Protein AF-A0A6J4VQL7-F1 (afdb_monomer)

Radius of gyration: 18.16 Å; Cα contacts (8 Å, |Δi|>4): 84; chains: 1; bounding box: 58×35×29 Å

Secondary structure (DSSP, 8-state):
--------PPPPGGGG---S-EEEEEETT-SSS-GGGGTTGGGT-SSEEEEEETT--TTHHHHSHHHHHHHHHHHHT-

Foldseek 3Di:
DPPDPPPPPDDDLLVQADADADEAEDECQEPPDHPCVVPCVCVRYVRYDYHYDPHAYPVNCVVPVVVVVVVVCVSVVD

Sequence (78 aa):
DPRSSAVERAPNPAAFIVHVPTLVIWGERDGALLSGNLDGLDAYVPDLRVERIPDGSHWVIHEQPARINALIREFIGR

InterPro domains:
  IPR029058 Alpha/Beta hydrolase fold [G3DSA:3.40.50.1820] (3-78)
  IPR029058 Alpha/Beta hydrolase fold [SSF53474] (18-77)

pLDDT: mean 91.43, std 13.37, range [44.44, 98.69]

Structure (mmCIF, N/CA/C/O backbone):
data_AF-A0A6J4VQL7-F1
#
_entry.id   AF-A0A6J4VQL7-F1
#
loop_
_atom_site.group_PDB
_atom_site.id
_atom_site.type_symbol
_atom_site.label_atom_id
_atom_site.label_alt_id
_atom_site.label_comp_id
_atom_site.label_asym_id
_atom_site.label_entity_id
_atom_site.label_seq_id
_atom_site.pdbx_PDB_ins_code
_atom_site.Cartn_x
_atom_site.Cartn_y
_atom_site.Cartn_z
_atom_site.occupancy
_atom_site.B_iso_or_equiv
_atom_site.auth_seq_id
_atom_site.auth_comp_id
_atom_site.auth_asym_id
_atom_site.auth_atom_id
_atom_site.pdbx_PDB_model_num
ATOM 1 N N . ASP A 1 1 ? 45.640 -18.920 17.595 1.00 50.00 1 ASP A N 1
ATOM 2 C CA . ASP A 1 1 ? 44.247 -18.731 18.021 1.00 50.00 1 ASP A CA 1
ATOM 3 C C . ASP A 1 1 ? 43.332 -19.114 16.859 1.00 50.00 1 ASP A C 1
ATOM 5 O O . ASP A 1 1 ? 43.328 -18.392 15.861 1.00 50.00 1 ASP A O 1
ATOM 9 N N . PRO A 1 2 ? 42.700 -20.302 16.866 1.00 44.44 2 PRO A N 1
ATOM 10 C CA . PRO A 1 2 ? 41.799 -20.685 15.792 1.00 44.44 2 PRO A CA 1
ATOM 11 C C . PRO A 1 2 ? 40.533 -19.841 15.936 1.00 44.44 2 PRO A C 1
ATOM 13 O O . PRO A 1 2 ? 39.720 -20.058 16.830 1.00 44.44 2 PRO A O 1
ATOM 16 N N . ARG A 1 3 ? 40.399 -18.836 15.064 1.00 51.56 3 ARG A N 1
ATOM 17 C CA . ARG A 1 3 ? 39.218 -17.975 15.001 1.00 51.56 3 ARG A CA 1
ATOM 18 C C . ARG A 1 3 ? 37.971 -18.849 14.909 1.00 51.56 3 ARG A C 1
ATOM 20 O O . ARG A 1 3 ? 37.815 -19.616 13.963 1.00 51.56 3 ARG A O 1
ATOM 27 N N . 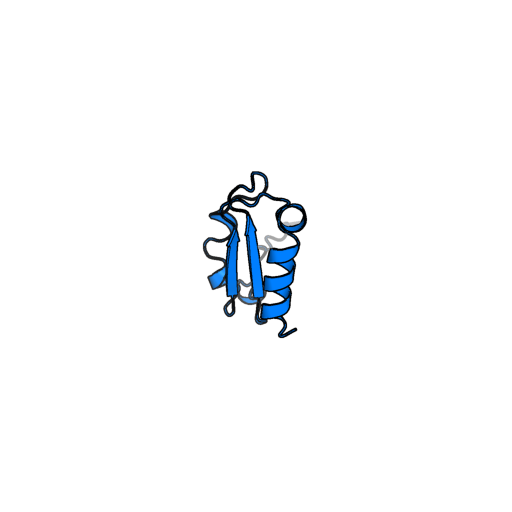SER A 1 4 ? 37.125 -18.704 15.922 1.00 56.97 4 SER A N 1
ATOM 28 C CA . SER A 1 4 ? 35.798 -19.292 16.043 1.00 56.97 4 SER A CA 1
ATOM 29 C C . SER A 1 4 ? 35.033 -19.207 14.721 1.00 56.97 4 SER A C 1
ATOM 31 O O . SER A 1 4 ? 34.699 -18.119 14.253 1.00 56.97 4 SER A O 1
ATOM 33 N N . SER A 1 5 ? 34.745 -20.361 14.120 1.00 57.59 5 SER A N 1
ATOM 34 C CA . SER A 1 5 ? 33.780 -20.505 13.034 1.00 57.59 5 SER A CA 1
ATOM 35 C C . SER A 1 5 ? 32.367 -20.508 13.621 1.00 57.59 5 SER A C 1
ATOM 37 O O . SER A 1 5 ? 31.667 -21.522 13.596 1.00 57.59 5 SER A O 1
ATOM 39 N N . ALA A 1 6 ? 31.953 -19.386 14.206 1.00 61.50 6 ALA A N 1
ATOM 40 C CA . ALA A 1 6 ? 30.550 -19.174 14.513 1.00 61.50 6 ALA A CA 1
ATOM 41 C C . ALA A 1 6 ? 29.827 -18.942 13.184 1.00 61.50 6 ALA A C 1
ATOM 43 O O . ALA A 1 6 ? 29.878 -17.856 12.615 1.00 61.50 6 ALA A O 1
ATOM 44 N N . VAL A 1 7 ? 29.195 -19.993 12.661 1.00 63.59 7 VAL A N 1
ATOM 45 C CA . VAL A 1 7 ? 28.154 -19.847 11.645 1.00 63.59 7 VAL A CA 1
ATOM 46 C C . VAL A 1 7 ? 27.086 -18.954 12.267 1.00 63.59 7 VAL A C 1
ATOM 48 O O . VAL A 1 7 ? 26.392 -19.372 13.196 1.00 63.59 7 VAL A O 1
ATOM 51 N N . GLU A 1 8 ? 27.002 -17.710 11.809 1.00 66.94 8 GLU A N 1
ATOM 52 C CA . GLU A 1 8 ? 25.926 -16.799 12.173 1.00 66.94 8 GLU A CA 1
ATOM 53 C C . GLU A 1 8 ? 24.621 -17.458 11.720 1.00 66.94 8 GLU A C 1
ATOM 55 O O . GLU A 1 8 ? 24.359 -17.620 10.527 1.00 66.94 8 GLU A O 1
ATOM 60 N N . ARG A 1 9 ? 23.853 -17.990 12.680 1.00 72.25 9 ARG A N 1
ATOM 61 C CA . ARG A 1 9 ? 22.571 -18.629 12.383 1.00 72.25 9 ARG A CA 1
ATOM 62 C C . ARG A 1 9 ? 21.692 -17.585 11.711 1.00 72.25 9 ARG A C 1
ATOM 64 O O . ARG A 1 9 ? 21.425 -16.546 12.310 1.00 72.25 9 ARG A O 1
ATOM 71 N N . ALA A 1 10 ? 21.233 -17.890 10.499 1.00 73.12 10 ALA A N 1
ATOM 72 C CA . ALA A 1 10 ? 20.246 -17.066 9.823 1.00 73.12 10 ALA A CA 1
ATOM 73 C C . ALA A 1 10 ? 19.057 -16.808 10.773 1.00 73.12 10 ALA A C 1
ATOM 75 O O . ALA A 1 10 ? 18.647 -17.727 11.497 1.00 73.12 10 ALA A O 1
ATOM 76 N N . PRO A 1 11 ? 18.529 -15.574 10.814 1.00 77.25 11 PRO A N 1
ATOM 77 C CA . PRO A 1 11 ? 17.428 -15.233 11.700 1.00 77.25 11 PRO A CA 1
ATOM 78 C C . PRO A 1 11 ? 16.209 -16.114 11.407 1.00 77.25 11 PRO A C 1
ATOM 80 O O . PRO A 1 11 ? 15.935 -16.468 10.261 1.00 77.25 11 PRO A O 1
ATOM 83 N N . ASN A 1 12 ? 15.481 -16.481 12.463 1.00 84.00 12 ASN A N 1
ATOM 84 C CA . ASN A 1 12 ? 14.250 -17.256 12.351 1.00 84.00 12 ASN A CA 1
ATOM 85 C C . ASN A 1 12 ? 13.223 -16.471 11.506 1.00 84.00 12 ASN A C 1
ATOM 87 O O . ASN A 1 12 ? 12.840 -15.385 11.938 1.00 84.00 12 ASN A O 1
ATOM 91 N N . PRO A 1 13 ? 12.726 -17.000 10.369 1.00 81.56 13 PRO A N 1
ATOM 92 C CA . PRO A 1 13 ? 11.725 -16.323 9.542 1.00 81.56 13 PRO A CA 1
ATOM 93 C C . PRO A 1 13 ? 10.464 -15.913 10.311 1.00 81.56 13 PRO A C 1
ATOM 95 O O . PRO A 1 13 ? 9.877 -14.874 10.024 1.00 81.56 13 PRO A O 1
ATOM 98 N N . ALA A 1 14 ? 10.091 -16.679 11.343 1.00 86.44 14 ALA A N 1
ATOM 99 C CA . ALA A 1 14 ? 8.952 -16.359 12.199 1.00 86.44 14 ALA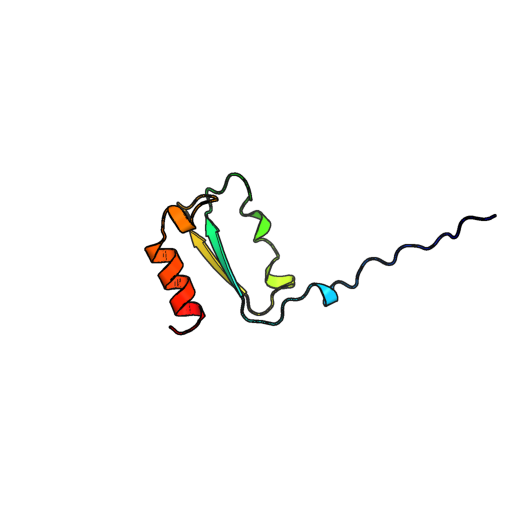 A CA 1
ATOM 100 C C . ALA A 1 14 ? 9.121 -15.033 12.965 1.00 86.44 14 ALA A C 1
ATOM 102 O O . ALA A 1 14 ? 8.132 -14.440 13.381 1.00 86.44 14 ALA A O 1
ATOM 103 N N . ALA A 1 15 ? 10.355 -14.546 13.140 1.00 89.31 15 ALA A N 1
ATOM 104 C CA . ALA A 1 15 ? 10.623 -13.261 13.783 1.00 89.31 15 ALA A CA 1
ATOM 105 C C . ALA A 1 15 ? 10.233 -12.050 12.914 1.00 89.31 15 ALA A C 1
ATOM 107 O O . ALA A 1 15 ? 10.229 -10.931 13.417 1.00 89.31 15 ALA A O 1
ATOM 108 N N . PHE A 1 16 ? 9.910 -12.261 11.633 1.00 92.88 16 PHE A N 1
ATOM 109 C CA . PHE A 1 16 ? 9.537 -11.202 10.690 1.00 92.88 16 PHE A CA 1
ATOM 110 C C . PHE A 1 16 ? 8.032 -11.148 10.393 1.00 92.88 16 PHE A C 1
ATOM 112 O O . PHE A 1 16 ? 7.618 -10.391 9.520 1.00 92.88 16 PHE A O 1
ATOM 119 N N . ILE A 1 17 ? 7.212 -11.941 11.093 1.00 96.69 17 ILE A N 1
ATOM 120 C CA . ILE 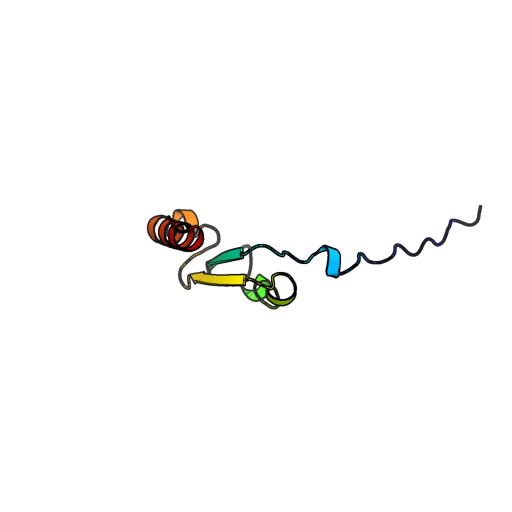A 1 17 ? 5.762 -11.957 10.876 1.00 96.69 17 ILE A CA 1
ATOM 121 C C . ILE A 1 17 ? 5.093 -10.782 11.601 1.00 96.69 17 ILE A C 1
ATOM 123 O O . ILE A 1 17 ? 5.293 -10.575 12.799 1.00 96.69 17 ILE A O 1
ATOM 127 N N . VAL A 1 18 ? 4.251 -10.037 10.883 1.00 97.12 18 VAL A N 1
ATOM 128 C CA . VAL A 1 18 ? 3.417 -8.956 11.425 1.00 97.12 18 VAL A CA 1
ATOM 129 C C . VAL A 1 18 ? 2.018 -9.501 11.704 1.00 97.12 18 VAL A C 1
ATOM 131 O O . VAL A 1 18 ? 1.278 -9.832 10.786 1.00 97.12 18 VAL A O 1
ATOM 134 N N . HIS A 1 19 ? 1.645 -9.595 12.983 1.00 96.88 19 HIS A N 1
ATOM 135 C CA . HIS A 1 19 ? 0.383 -10.218 13.418 1.00 96.88 19 HIS A CA 1
ATOM 136 C C . HIS A 1 19 ? -0.801 -9.255 13.582 1.00 96.88 19 HIS A C 1
ATOM 138 O O . HIS A 1 19 ? -1.881 -9.681 13.985 1.00 96.88 19 HIS A O 1
ATOM 144 N N . VAL A 1 20 ? -0.602 -7.963 13.332 1.00 97.75 20 VAL A N 1
ATOM 145 C CA . VAL A 1 20 ? -1.669 -6.958 13.419 1.00 97.75 20 VAL A CA 1
ATOM 146 C C . VAL A 1 20 ? -2.256 -6.689 12.033 1.00 97.75 20 VAL A C 1
ATOM 148 O O . VAL A 1 20 ? -1.509 -6.781 11.051 1.00 97.75 20 VAL A O 1
ATOM 151 N N . PRO A 1 21 ? -3.548 -6.311 11.940 1.00 98.25 21 PRO A N 1
ATOM 152 C CA . PRO A 1 21 ? -4.124 -5.856 10.683 1.00 98.25 21 PRO A CA 1
ATOM 153 C C . PRO A 1 21 ? -3.238 -4.779 10.063 1.00 98.25 21 PRO A C 1
ATOM 155 O O . PRO A 1 21 ? -2.817 -3.844 10.752 1.00 98.25 21 PRO A O 1
ATOM 158 N N . THR A 1 22 ? -2.955 -4.901 8.770 1.00 98.56 22 THR A N 1
ATOM 159 C CA . THR A 1 22 ? -2.047 -3.999 8.058 1.00 98.56 22 THR A CA 1
ATOM 160 C C . THR A 1 22 ? -2.659 -3.562 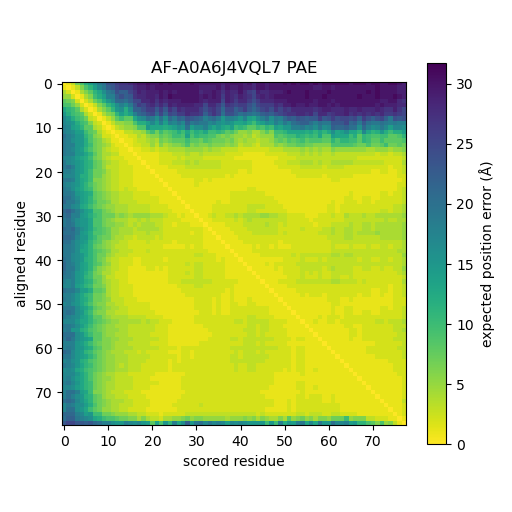6.735 1.00 98.56 22 THR A C 1
ATOM 162 O O . THR A 1 22 ? -3.010 -4.383 5.891 1.00 98.56 22 THR A O 1
ATOM 165 N N . LEU A 1 23 ? -2.737 -2.247 6.532 1.00 98.69 23 LEU A N 1
ATOM 166 C CA . LEU A 1 23 ? -3.078 -1.635 5.253 1.00 98.69 23 LEU A CA 1
ATOM 167 C C . LEU A 1 23 ? -1.807 -1.112 4.578 1.00 98.69 23 LEU A C 1
ATOM 169 O O . LEU A 1 23 ? -1.111 -0.266 5.137 1.00 98.69 23 LEU A O 1
ATOM 173 N N . VAL A 1 24 ? -1.552 -1.557 3.350 1.00 98.50 24 VAL A N 1
ATOM 174 C CA . VAL A 1 24 ? -0.526 -1.000 2.460 1.00 98.50 24 VAL A CA 1
ATOM 175 C C . VAL A 1 24 ? -1.215 -0.245 1.334 1.00 98.50 24 VAL A C 1
ATOM 177 O O . VAL A 1 24 ? -2.010 -0.828 0.606 1.00 98.50 24 VAL A O 1
ATOM 180 N N . ILE A 1 25 ? -0.900 1.040 1.166 1.00 98.56 25 ILE A N 1
ATOM 181 C CA . ILE A 1 25 ? -1.384 1.847 0.039 1.00 98.56 25 ILE A CA 1
ATOM 182 C C . ILE A 1 25 ? -0.199 2.159 -0.874 1.00 98.56 25 ILE A C 1
ATOM 184 O O . ILE A 1 25 ? 0.807 2.681 -0.396 1.00 98.56 25 ILE A O 1
ATOM 188 N N . TRP A 1 26 ? -0.299 1.841 -2.167 1.00 98.56 26 TRP A N 1
ATOM 189 C CA . TRP A 1 26 ? 0.845 1.859 -3.084 1.00 98.56 26 TRP A CA 1
ATOM 190 C C . TRP A 1 26 ? 0.548 2.571 -4.404 1.00 98.56 26 TRP A C 1
ATOM 192 O O . TRP A 1 26 ? -0.420 2.236 -5.084 1.00 98.56 26 TRP A O 1
ATOM 202 N N . GLY A 1 27 ? 1.406 3.512 -4.801 1.00 98.38 27 GLY A N 1
ATOM 203 C CA . GLY A 1 27 ? 1.377 4.130 -6.128 1.00 98.38 27 GLY A CA 1
ATOM 204 C C . GLY A 1 27 ? 2.072 3.258 -7.174 1.00 98.38 27 GLY A C 1
ATOM 205 O O . GLY A 1 27 ? 3.257 2.968 -7.049 1.00 98.38 27 GLY A O 1
ATOM 206 N N . GLU A 1 28 ? 1.374 2.826 -8.225 1.00 98.19 28 GLU A N 1
ATOM 207 C CA . GLU A 1 28 ? 1.966 1.915 -9.225 1.00 98.19 28 GLU A CA 1
ATOM 208 C C . GLU A 1 28 ? 2.873 2.615 -10.250 1.00 98.19 28 GLU A C 1
ATOM 210 O O . GLU A 1 28 ? 3.542 1.949 -11.038 1.00 98.19 28 GLU A O 1
ATOM 215 N N . ARG A 1 29 ? 2.949 3.951 -10.214 1.00 97.75 29 ARG A N 1
ATOM 216 C CA . ARG A 1 29 ? 3.930 4.758 -10.958 1.00 97.75 29 ARG A CA 1
ATOM 217 C C . ARG A 1 29 ? 5.122 5.172 -10.091 1.00 97.75 29 ARG A C 1
ATOM 219 O O . ARG A 1 29 ? 5.845 6.101 -10.451 1.00 97.75 29 ARG A O 1
ATOM 226 N N . ASP A 1 30 ? 5.312 4.538 -8.934 1.00 97.81 30 ASP A N 1
ATOM 227 C CA . ASP A 1 30 ? 6.479 4.760 -8.084 1.00 97.81 30 ASP A CA 1
ATOM 228 C C . ASP A 1 30 ? 7.766 4.312 -8.806 1.00 97.81 30 ASP A C 1
ATOM 230 O O . ASP A 1 30 ? 7.956 3.141 -9.136 1.00 97.81 30 ASP A O 1
ATOM 234 N N . GLY A 1 31 ? 8.640 5.282 -9.091 1.00 96.06 31 GLY A N 1
ATOM 235 C CA . GLY A 1 31 ? 9.945 5.056 -9.716 1.00 96.06 31 GLY A CA 1
ATOM 236 C C . GLY A 1 31 ? 11.090 4.825 -8.724 1.00 96.06 31 GLY A C 1
ATOM 237 O O . GLY A 1 31 ? 12.205 4.542 -9.154 1.00 96.06 31 GLY A O 1
ATOM 238 N N . ALA A 1 32 ? 10.842 4.972 -7.422 1.00 97.06 32 ALA A N 1
ATOM 239 C CA . ALA A 1 32 ? 11.806 4.742 -6.350 1.00 97.06 32 ALA A CA 1
ATOM 240 C C . ALA A 1 32 ? 11.640 3.346 -5.732 1.00 97.06 32 ALA A C 1
ATOM 242 O O . ALA A 1 32 ? 12.629 2.641 -5.539 1.00 97.06 32 ALA A O 1
ATOM 243 N N . LEU A 1 33 ? 10.400 2.933 -5.454 1.00 95.94 33 LEU A N 1
ATOM 244 C CA . LEU A 1 33 ? 10.054 1.603 -4.958 1.00 95.94 33 LEU A CA 1
ATOM 245 C C . LEU A 1 33 ? 9.109 0.921 -5.950 1.00 95.94 33 LEU A C 1
ATOM 247 O O . LEU A 1 33 ? 7.962 1.320 -6.124 1.00 95.94 33 LEU A O 1
ATOM 251 N N . LEU A 1 34 ? 9.593 -0.131 -6.606 1.00 95.94 34 LEU A N 1
ATOM 252 C CA . LEU A 1 34 ? 8.818 -0.824 -7.632 1.00 95.94 34 LEU A CA 1
ATOM 253 C C . LEU A 1 34 ? 7.709 -1.682 -7.012 1.00 95.94 34 LEU A C 1
ATOM 255 O O . LEU A 1 34 ? 7.859 -2.225 -5.916 1.00 95.94 34 LEU A O 1
ATOM 259 N N . SER A 1 35 ? 6.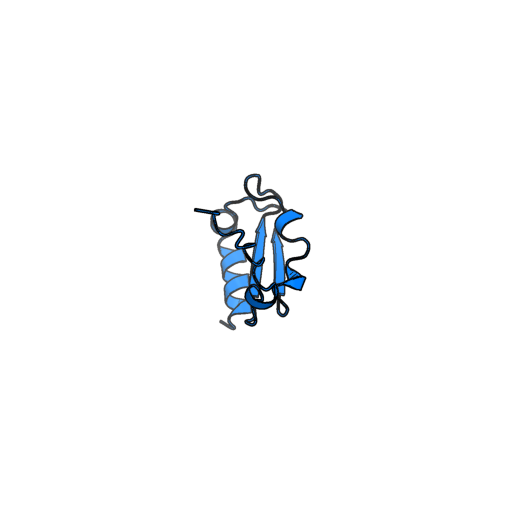616 -1.871 -7.756 1.00 94.81 35 SER A N 1
ATOM 260 C CA . SER A 1 35 ? 5.446 -2.650 -7.322 1.00 94.81 35 SER A CA 1
ATOM 261 C C . SER A 1 35 ? 5.747 -4.119 -7.002 1.00 94.81 35 SER A C 1
ATOM 263 O O . SER A 1 35 ? 4.977 -4.733 -6.268 1.00 94.81 35 SER A O 1
ATOM 265 N N . GLY A 1 36 ? 6.879 -4.657 -7.471 1.00 96.12 36 GLY A N 1
ATOM 266 C CA . GLY A 1 36 ? 7.367 -5.987 -7.090 1.00 96.12 36 GLY A CA 1
ATOM 267 C C . GLY A 1 36 ? 7.653 -6.138 -5.590 1.00 96.12 36 GLY A C 1
ATOM 268 O O . GLY A 1 36 ? 7.674 -7.250 -5.083 1.00 96.12 36 GLY A O 1
ATOM 269 N N . ASN A 1 37 ? 7.790 -5.036 -4.841 1.00 95.62 37 ASN A N 1
ATOM 270 C CA . ASN A 1 37 ? 7.889 -5.075 -3.377 1.00 95.62 37 ASN A CA 1
ATOM 271 C C . ASN A 1 37 ? 6.597 -5.550 -2.687 1.00 95.62 37 ASN A C 1
ATOM 273 O O . ASN A 1 37 ? 6.611 -5.832 -1.491 1.00 95.62 37 ASN A O 1
ATOM 277 N N . LEU A 1 38 ? 5.478 -5.605 -3.414 1.00 96.94 38 LEU A N 1
ATOM 278 C CA . LEU A 1 38 ? 4.214 -6.139 -2.912 1.00 96.94 38 LEU A CA 1
ATOM 279 C C . LEU A 1 38 ? 4.135 -7.666 -3.054 1.00 96.94 38 LEU A C 1
ATOM 281 O O . LEU A 1 38 ? 3.290 -8.290 -2.412 1.00 96.94 38 LEU A O 1
ATOM 285 N N . ASP A 1 39 ? 4.986 -8.266 -3.888 1.00 96.56 39 ASP A N 1
ATOM 286 C CA . ASP A 1 39 ? 4.936 -9.692 -4.188 1.00 96.56 39 ASP A CA 1
ATOM 287 C C . ASP A 1 39 ? 5.438 -10.505 -2.984 1.00 96.56 39 ASP A C 1
ATOM 289 O O . ASP A 1 39 ? 6.558 -10.328 -2.507 1.00 96.56 39 ASP A O 1
ATOM 293 N N . GLY A 1 40 ? 4.594 -11.409 -2.479 1.00 95.06 40 GLY A N 1
ATOM 294 C CA . GLY A 1 40 ? 4.910 -12.267 -1.333 1.00 95.06 40 GLY A CA 1
ATOM 295 C C . GLY A 1 40 ? 4.822 -11.580 0.034 1.00 95.06 40 GLY A C 1
ATOM 296 O O . GLY A 1 40 ? 5.202 -12.183 1.038 1.00 95.06 40 GLY A O 1
ATOM 297 N N . LEU A 1 41 ? 4.325 -10.340 0.106 1.00 96.06 41 LEU A N 1
ATOM 298 C CA . LEU A 1 41 ? 4.158 -9.625 1.376 1.00 96.06 41 LEU A CA 1
ATOM 299 C C . LEU A 1 41 ? 3.157 -10.327 2.316 1.00 96.06 41 LEU A C 1
ATOM 301 O O . LEU A 1 41 ? 3.327 -10.312 3.534 1.00 96.06 41 LEU A O 1
ATOM 305 N N . ASP A 1 42 ? 2.158 -11.004 1.754 1.00 95.38 42 ASP A N 1
ATOM 306 C CA . ASP A 1 42 ? 1.160 -11.821 2.452 1.00 95.38 42 ASP A CA 1
ATOM 307 C C . ASP A 1 42 ? 1.769 -13.009 3.217 1.00 95.38 42 ASP A C 1
ATOM 309 O O . ASP A 1 42 ? 1.236 -13.422 4.247 1.00 95.38 42 ASP A O 1
ATOM 313 N N . ALA A 1 43 ? 2.937 -13.507 2.795 1.00 95.56 43 ALA A N 1
ATOM 314 C CA . ALA A 1 43 ? 3.667 -14.542 3.530 1.00 95.56 43 ALA A CA 1
ATOM 315 C C . ALA A 1 43 ? 4.205 -14.048 4.888 1.00 95.56 43 ALA A C 1
ATOM 317 O O . ALA A 1 43 ? 4.462 -14.858 5.782 1.00 95.56 43 ALA A O 1
ATOM 318 N N . TYR A 1 44 ? 4.372 -12.730 5.046 1.00 96.56 44 TYR A N 1
ATOM 319 C CA . TYR A 1 44 ? 4.874 -12.090 6.265 1.00 9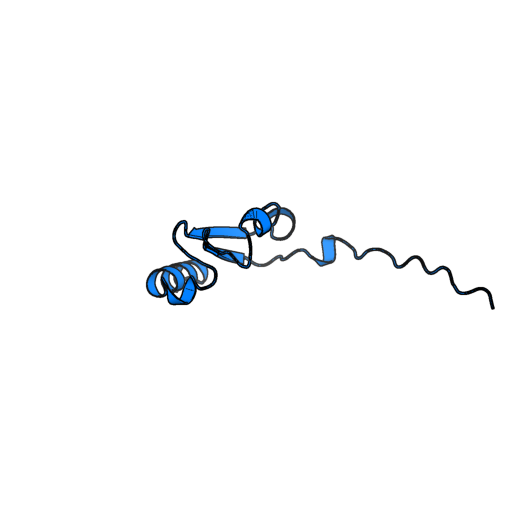6.56 44 TYR A CA 1
ATOM 320 C C . TYR A 1 44 ? 3.793 -11.329 7.036 1.00 96.56 44 TYR A C 1
ATOM 322 O O . TYR A 1 44 ? 3.974 -11.032 8.216 1.00 96.56 44 TYR A O 1
ATOM 330 N N . VAL A 1 45 ? 2.665 -11.025 6.396 1.00 97.81 45 VAL A N 1
ATOM 331 C CA . VAL A 1 45 ? 1.574 -10.233 6.965 1.00 97.81 45 VAL A CA 1
ATOM 332 C C . VAL A 1 45 ? 0.254 -10.980 6.731 1.00 97.81 45 VAL A C 1
ATOM 334 O O . VAL A 1 45 ? -0.392 -10.772 5.707 1.00 97.81 45 VAL A O 1
ATOM 337 N N . PRO A 1 46 ? -0.162 -11.875 7.649 1.00 96.81 46 PRO A N 1
ATOM 338 C CA . PRO A 1 46 ? -1.339 -12.724 7.440 1.00 96.81 46 PRO A CA 1
ATOM 339 C C . PRO A 1 46 ? -2.664 -11.957 7.332 1.00 96.81 46 PRO A C 1
ATOM 341 O O . PRO A 1 46 ? -3.603 -12.447 6.712 1.00 96.81 46 PRO A O 1
ATOM 344 N N . ASP A 1 47 ? -2.744 -10.772 7.943 1.00 98.00 47 ASP A N 1
ATOM 345 C CA . ASP A 1 47 ? -3.885 -9.856 7.845 1.00 98.00 47 ASP A CA 1
ATOM 346 C C . ASP A 1 47 ? -3.468 -8.599 7.066 1.00 98.00 47 ASP A C 1
ATOM 348 O O . ASP A 1 47 ? -3.201 -7.532 7.629 1.00 98.00 47 ASP A O 1
ATOM 352 N N . LEU A 1 48 ? -3.308 -8.780 5.753 1.00 98.50 48 LEU A N 1
ATOM 353 C CA . LEU A 1 48 ? -2.854 -7.758 4.817 1.00 98.50 48 LEU A CA 1
ATOM 354 C C . LEU A 1 48 ? -3.985 -7.315 3.889 1.00 98.50 48 LEU A C 1
ATOM 356 O O . LEU A 1 48 ? -4.555 -8.112 3.143 1.00 98.50 48 LEU A O 1
ATOM 360 N N . ARG A 1 49 ? -4.215 -6.003 3.839 1.00 98.38 49 ARG A N 1
ATOM 361 C CA . ARG A 1 49 ? -4.976 -5.335 2.781 1.00 98.38 49 ARG A CA 1
ATOM 362 C C . ARG A 1 49 ? -4.030 -4.479 1.946 1.0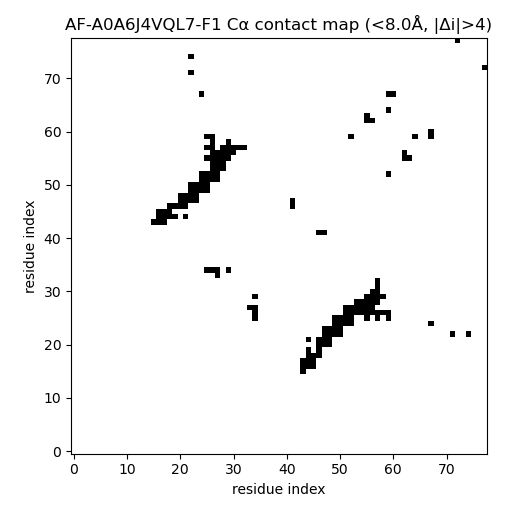0 98.38 49 ARG A C 1
ATOM 364 O O . ARG A 1 49 ? -3.310 -3.644 2.489 1.00 98.38 49 ARG A O 1
ATOM 371 N N . VAL A 1 50 ? -4.059 -4.653 0.626 1.00 98.44 50 VAL A N 1
ATOM 372 C CA . VAL A 1 50 ? -3.267 -3.846 -0.314 1.00 98.44 50 VAL A CA 1
ATOM 373 C C . VAL A 1 50 ? -4.194 -3.004 -1.181 1.00 98.44 50 VAL A C 1
ATOM 375 O O . VAL A 1 50 ? -5.027 -3.535 -1.908 1.00 98.44 50 VAL A O 1
ATOM 378 N N . GLU A 1 51 ? -4.009 -1.691 -1.136 1.00 98.44 51 GLU A N 1
ATOM 379 C CA . GLU A 1 51 ? -4.700 -0.711 -1.967 1.00 98.44 51 GLU A CA 1
ATOM 380 C C . GLU A 1 51 ? -3.737 -0.163 -3.017 1.00 98.44 51 GLU A C 1
ATOM 382 O O . GLU A 1 51 ? -2.819 0.603 -2.719 1.00 98.44 51 GLU A O 1
ATOM 387 N N . ARG A 1 52 ? -3.942 -0.566 -4.271 1.00 98.19 52 ARG A N 1
ATOM 388 C CA . ARG A 1 52 ? -3.129 -0.118 -5.405 1.00 98.19 52 ARG A CA 1
ATOM 389 C C . ARG A 1 52 ? -3.740 1.134 -6.027 1.00 98.19 52 ARG A C 1
ATOM 391 O O . ARG A 1 52 ? -4.947 1.210 -6.262 1.00 98.19 52 ARG A O 1
ATOM 398 N N . ILE A 1 53 ? -2.895 2.118 -6.305 1.00 98.31 53 ILE A N 1
ATOM 399 C CA . ILE A 1 53 ? -3.244 3.417 -6.875 1.00 98.31 53 ILE A CA 1
ATOM 400 C C . ILE A 1 53 ? -2.562 3.501 -8.252 1.00 98.31 53 ILE A C 1
ATOM 402 O O . ILE A 1 53 ? -1.392 3.888 -8.321 1.00 98.31 53 ILE A O 1
ATOM 406 N N . PRO A 1 54 ? -3.253 3.120 -9.350 1.00 97.88 54 PRO A N 1
ATOM 407 C CA . PRO A 1 54 ? -2.625 2.948 -10.669 1.00 97.88 54 PRO A CA 1
ATOM 408 C C . PRO A 1 54 ? -1.955 4.207 -11.228 1.00 97.88 54 PRO A C 1
ATOM 410 O O . PRO A 1 54 ? -1.064 4.144 -12.075 1.00 97.88 54 PRO A O 1
ATOM 413 N N . ASP A 1 55 ? -2.418 5.375 -10.793 1.00 97.69 55 ASP A N 1
ATOM 414 C CA . ASP A 1 55 ? -1.939 6.682 -11.215 1.00 97.69 55 ASP A CA 1
ATOM 415 C C . ASP A 1 55 ? -1.042 7.388 -10.188 1.00 97.69 55 ASP A C 1
ATOM 417 O O . ASP A 1 55 ? -0.509 8.450 -10.505 1.00 97.69 55 ASP A O 1
ATOM 421 N N . GLY A 1 56 ? -0.842 6.796 -9.005 1.00 97.94 56 GLY A N 1
ATOM 422 C CA . GLY A 1 56 ? -0.031 7.361 -7.925 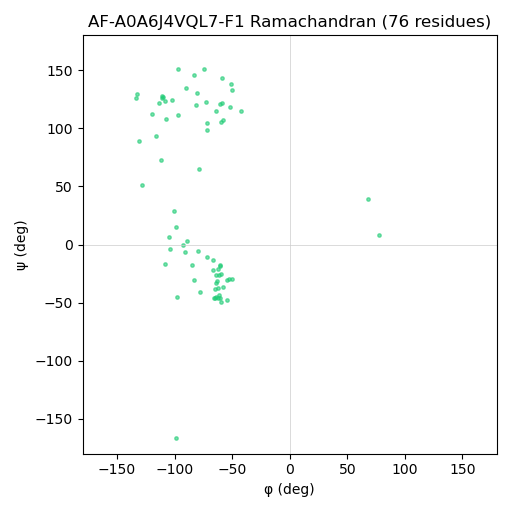1.00 97.94 56 GLY A CA 1
ATOM 423 C C . GLY A 1 56 ? 1.461 7.076 -8.083 1.00 97.94 56 GLY A C 1
ATOM 424 O O . GLY A 1 56 ? 1.843 6.006 -8.558 1.00 97.94 56 GLY A O 1
ATOM 425 N N . SER A 1 57 ? 2.302 8.018 -7.661 1.00 97.81 57 SER A N 1
ATOM 426 C CA . SER A 1 57 ? 3.762 7.869 -7.607 1.00 97.81 57 SER A CA 1
ATOM 427 C C . SER A 1 57 ? 4.258 7.511 -6.198 1.00 97.81 57 SER A C 1
ATOM 429 O O . SER A 1 57 ? 3.471 7.198 -5.303 1.00 97.81 57 SER A O 1
ATOM 431 N N . HIS A 1 58 ? 5.571 7.624 -5.973 1.00 97.88 58 HIS A N 1
ATOM 432 C CA . HIS A 1 58 ? 6.184 7.550 -4.643 1.00 97.88 58 HIS A CA 1
ATOM 433 C C . HIS A 1 58 ? 5.553 8.520 -3.630 1.00 97.88 58 HIS A C 1
ATOM 435 O O . HIS A 1 58 ? 5.496 8.255 -2.432 1.00 97.88 58 HIS A O 1
ATOM 441 N N . TRP A 1 59 ? 5.046 9.655 -4.115 1.00 97.81 59 TRP A N 1
ATOM 442 C CA . TRP A 1 59 ? 4.485 10.724 -3.294 1.00 97.81 59 TRP A CA 1
ATOM 443 C C . TRP A 1 59 ? 2.952 10.699 -3.263 1.00 97.81 59 TRP A C 1
ATOM 445 O O . TRP A 1 59 ? 2.328 11.742 -3.072 1.00 97.81 59 TRP A O 1
ATOM 455 N N . VAL A 1 60 ? 2.329 9.523 -3.421 1.00 97.81 60 VAL A N 1
ATOM 456 C CA . VAL A 1 60 ? 0.866 9.349 -3.547 1.00 97.81 60 VAL A CA 1
ATOM 457 C C . VAL A 1 60 ? 0.045 10.051 -2.452 1.00 97.81 60 VAL A C 1
ATOM 459 O O . VAL A 1 60 ? -1.063 10.523 -2.708 1.00 97.81 60 VAL A O 1
ATOM 462 N N . ILE A 1 61 ? 0.596 10.203 -1.243 1.00 97.44 61 ILE A N 1
ATOM 463 C CA . ILE A 1 61 ? -0.039 10.950 -0.145 1.00 97.44 61 ILE A CA 1
ATOM 464 C C . ILE A 1 61 ? -0.209 12.447 -0.439 1.00 97.44 61 ILE A C 1
ATOM 466 O O . ILE A 1 61 ? -1.194 13.046 -0.012 1.00 97.44 61 ILE A O 1
ATOM 470 N N . HIS A 1 62 ? 0.713 13.049 -1.190 1.00 98.19 62 HIS A N 1
ATOM 471 C CA . HIS A 1 62 ? 0.630 14.444 -1.622 1.00 98.19 62 HIS A CA 1
ATOM 472 C C . HIS A 1 62 ? -0.243 14.611 -2.868 1.00 98.19 62 HIS A C 1
ATOM 474 O O . HIS A 1 62 ? -0.886 15.645 -3.029 1.00 98.19 62 HIS A O 1
ATOM 480 N N . GLU A 1 63 ? -0.283 13.599 -3.731 1.00 98.31 63 GLU A N 1
ATOM 481 C CA . GLU A 1 63 ? -1.039 13.623 -4.987 1.00 98.31 63 GLU A CA 1
ATOM 482 C C . GLU A 1 63 ? -2.536 13.385 -4.767 1.00 98.31 63 GLU A C 1
ATOM 484 O O . GLU A 1 63 ? -3.371 14.045 -5.382 1.00 98.31 63 GLU A O 1
ATOM 489 N N . GLN A 1 64 ? -2.885 12.451 -3.875 1.00 98.06 64 GLN A N 1
ATOM 490 C CA . GLN A 1 64 ? -4.265 12.023 -3.628 1.00 98.06 64 GLN A CA 1
ATOM 491 C C . GLN A 1 64 ? -4.639 12.063 -2.131 1.00 98.06 64 GLN A C 1
ATOM 493 O O . GLN A 1 64 ? -5.192 11.090 -1.608 1.00 98.06 64 GLN A O 1
ATOM 498 N N . PRO A 1 65 ? -4.409 13.178 -1.406 1.00 98.38 65 PRO A N 1
ATOM 499 C CA . PRO A 1 65 ? -4.558 13.232 0.051 1.00 98.38 65 PRO A CA 1
ATOM 500 C C . PRO A 1 65 ? -5.967 12.861 0.528 1.00 98.38 65 PRO A C 1
ATOM 502 O O . PRO A 1 65 ? -6.123 12.190 1.546 1.00 98.38 65 PRO A O 1
ATOM 505 N N . ALA A 1 66 ? -7.010 13.252 -0.213 1.00 98.50 66 ALA A N 1
ATOM 506 C CA . ALA A 1 66 ? -8.391 12.915 0.131 1.00 98.50 66 ALA A CA 1
ATOM 507 C C . ALA A 1 66 ? -8.651 11.400 0.077 1.00 98.50 66 ALA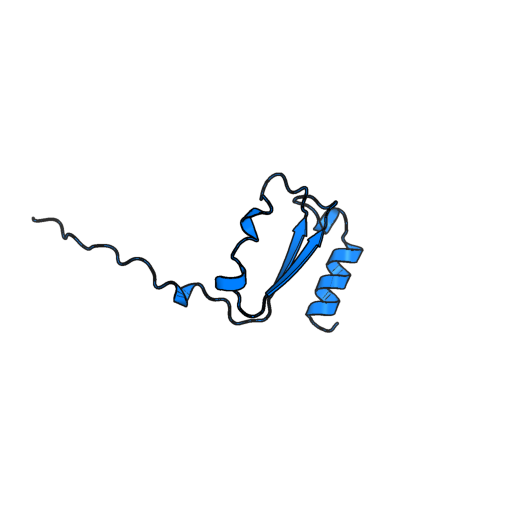 A C 1
ATOM 509 O O . ALA A 1 66 ? -9.231 10.845 1.009 1.00 98.50 66 ALA A O 1
ATOM 510 N N . ARG A 1 67 ? -8.177 10.727 -0.981 1.00 98.31 67 ARG A N 1
ATOM 511 C CA . ARG A 1 67 ? -8.326 9.276 -1.155 1.00 98.31 67 ARG A CA 1
ATOM 512 C C . ARG A 1 67 ? -7.541 8.511 -0.096 1.00 98.31 67 ARG A C 1
ATOM 514 O O . ARG A 1 67 ? -8.092 7.612 0.529 1.00 98.31 67 ARG A O 1
ATOM 521 N N . ILE A 1 68 ? -6.289 8.901 0.142 1.00 98.44 68 ILE A N 1
ATOM 522 C CA . ILE A 1 68 ? -5.432 8.271 1.154 1.00 98.44 68 ILE A CA 1
ATOM 523 C C . ILE A 1 68 ? -6.047 8.408 2.549 1.00 98.44 68 ILE A C 1
ATOM 525 O O . ILE A 1 68 ? -6.167 7.420 3.270 1.00 98.44 68 ILE A O 1
ATOM 529 N N . ASN A 1 69 ? -6.524 9.601 2.909 1.00 98.50 69 ASN A N 1
ATOM 530 C CA . ASN A 1 69 ? -7.189 9.814 4.192 1.00 98.50 69 ASN A CA 1
ATOM 531 C C . ASN A 1 69 ? -8.474 8.989 4.337 1.00 98.50 69 ASN A C 1
ATOM 533 O O . ASN A 1 69 ? -8.750 8.517 5.437 1.00 98.50 69 ASN A O 1
ATOM 537 N N . ALA A 1 70 ? -9.253 8.814 3.265 1.00 98.50 70 ALA A N 1
ATOM 538 C CA . ALA A 1 70 ? -10.456 7.984 3.290 1.00 98.50 70 ALA A CA 1
ATOM 539 C C . ALA A 1 70 ? -10.123 6.505 3.545 1.00 98.50 70 ALA A C 1
ATOM 541 O O . ALA A 1 70 ? -10.721 5.904 4.431 1.00 98.50 70 ALA A O 1
ATOM 542 N N . LEU A 1 71 ? -9.120 5.958 2.850 1.00 98.56 71 LEU A N 1
ATOM 543 C CA . LEU A 1 71 ? -8.660 4.577 3.047 1.00 98.56 71 LEU A CA 1
ATOM 544 C C . LEU A 1 71 ? -8.146 4.339 4.474 1.00 98.56 71 LEU A C 1
ATOM 546 O O . LEU A 1 71 ? -8.485 3.339 5.101 1.00 98.56 71 LEU A O 1
ATOM 550 N N . ILE A 1 72 ? -7.364 5.281 5.013 1.00 98.50 72 ILE A N 1
ATOM 551 C CA . ILE A 1 72 ? -6.862 5.196 6.391 1.00 98.50 72 ILE A CA 1
ATOM 552 C C . ILE A 1 72 ? -8.023 5.213 7.389 1.00 98.50 72 ILE A C 1
ATOM 554 O O . ILE A 1 72 ? -8.044 4.405 8.312 1.00 98.50 72 ILE A O 1
ATOM 558 N N . ARG A 1 73 ? -8.983 6.128 7.211 1.00 98.50 73 ARG A N 1
ATOM 559 C CA . ARG A 1 73 ? -10.175 6.264 8.061 1.00 98.50 73 ARG A CA 1
ATOM 560 C C . ARG A 1 73 ? -11.026 5.001 8.065 1.00 98.50 73 ARG A C 1
ATOM 562 O O . ARG A 1 73 ? -11.308 4.476 9.137 1.00 98.50 73 ARG A O 1
ATOM 569 N N . GLU A 1 74 ? -11.324 4.475 6.881 1.00 98.25 74 GLU A N 1
ATOM 570 C CA . GLU A 1 74 ? -12.034 3.209 6.706 1.00 98.25 74 GLU A CA 1
ATOM 571 C C . GLU A 1 74 ? -11.331 2.072 7.457 1.00 98.25 74 GLU A C 1
ATOM 573 O O . GLU A 1 74 ? -11.962 1.344 8.220 1.00 98.25 74 GLU A O 1
ATOM 578 N N . PHE A 1 75 ? -10.010 1.964 7.304 1.00 98.44 75 PHE A N 1
ATOM 579 C CA . PHE A 1 75 ? -9.221 0.905 7.924 1.00 98.44 75 PHE A CA 1
ATOM 580 C C . PHE A 1 75 ? -9.195 0.972 9.456 1.00 98.44 75 PHE A C 1
ATOM 582 O O . PHE A 1 75 ? -9.269 -0.061 10.117 1.00 98.44 75 PHE A O 1
ATOM 589 N N . ILE A 1 76 ? -9.132 2.174 10.038 1.00 97.38 76 ILE A N 1
ATOM 590 C CA . ILE A 1 76 ? -9.147 2.356 11.501 1.00 97.38 76 ILE A CA 1
ATOM 591 C C . ILE A 1 76 ? -10.563 2.509 12.085 1.00 97.38 76 ILE A C 1
ATOM 593 O O . ILE A 1 76 ? -10.695 2.762 13.285 1.00 97.38 76 ILE A O 1
ATOM 597 N N . GLY A 1 77 ? -11.609 2.400 11.258 1.00 94.75 77 GLY A N 1
ATOM 598 C CA . GLY A 1 77 ? -13.011 2.534 11.661 1.00 94.75 77 GLY A CA 1
ATOM 599 C C . GLY A 1 77 ? -13.421 3.946 12.107 1.00 94.75 77 GLY A C 1
ATOM 600 O O . GLY A 1 77 ? -14.149 4.079 13.091 1.00 94.75 77 GLY A O 1
ATOM 601 N N . ARG A 1 78 ? -12.930 5.000 11.439 1.00 71.75 78 ARG A N 1
ATOM 602 C CA . ARG A 1 78 ? -13.209 6.422 11.742 1.00 71.75 78 ARG A CA 1
ATOM 603 C C . ARG A 1 78 ? -13.692 7.224 10.539 1.00 71.75 78 ARG A C 1
ATOM 605 O O . ARG A 1 78 ? -13.607 6.713 9.410 1.00 71.75 78 ARG A O 1
#

Organism: NCBI:txid1645740

Solvent-accessible surface area (backbone atoms only — not comparable to full-atom values): 4939 Å² total; per-residue (Å²): 132,85,76,78,84,73,74,78,73,76,79,64,72,78,81,65,54,44,90,57,84,40,81,46,78,44,26,64,55,16,86,86,60,56,70,71,74,61,65,69,45,57,82,35,24,81,46,63,44,79,46,80,33,80,86,22,32,80,58,30,63,78,75,39,44,71,60,51,52,48,54,52,25,58,74,73,73,97

Nearest PDB structures (foldseek):
  4io0-assembly2_B  TM=9.516E-01  e=6.552E-05  Priestia megaterium
  8qn0-assembly2_B  TM=9.265E-01  e=1.572E-03  Homo sapiens
  7p4k-assembly1_A  TM=9.289E-01  e=1.800E-03  Homo sapiens
  7p4k-assembly1_B  TM=9.266E-01  e=3.092E-03  Homo sapiens
  5alr-assembly1_A  TM=9.092E-01  e=6.960E-03  Homo sapiens

Mean predicted aligned error: 6.5 Å